Protein AF-A0AAV8WNH2-F1 (afdb_monomer_lite)

Foldseek 3Di:
DPVVPDDPVNVVVVVLVVLCDADDDDDDDDCPPPDDSVQVRQQSNPPVSATPVRDHDDPDD

Organism: NCBI:txid1586634

Sequence (61 aa):
MKLKKITKDDIVTVARRLLSSQPAVAARGDLRKMPSLEYIQAGLIDSEGKMPSGRKLSLFR

Radius of gyration: 14.98 Å; chains: 1; bounding box: 42×22×39 Å

Structure (mmCIF, N/CA/C/O backbone):
data_AF-A0AAV8WNH2-F1
#
_entry.id   AF-A0AAV8WNH2-F1
#
loop_
_atom_site.group_PDB
_atom_site.id
_atom_site.type_symbol
_atom_site.label_atom_id
_atom_site.label_alt_id
_atom_site.label_comp_id
_atom_site.label_asym_id
_atom_site.label_entity_id
_atom_site.label_seq_id
_atom_site.pdbx_PDB_ins_code
_atom_site.Cartn_x
_atom_site.Cartn_y
_atom_site.Cartn_z
_atom_site.occupancy
_atom_site.B_iso_or_equiv
_atom_site.auth_seq_id
_atom_site.auth_comp_id
_atom_site.auth_asym_id
_atom_site.auth_atom_id
_atom_site.pdbx_PDB_model_num
ATOM 1 N N . MET A 1 1 ? -26.580 3.517 12.896 1.00 47.22 1 MET A N 1
ATOM 2 C CA . MET A 1 1 ? -25.631 4.142 11.942 1.00 47.22 1 MET A CA 1
ATOM 3 C C . MET A 1 1 ? -24.196 3.943 12.445 1.00 47.22 1 MET A C 1
ATOM 5 O O . MET A 1 1 ? -23.803 4.606 13.395 1.00 47.22 1 MET A O 1
ATOM 9 N N . LYS A 1 2 ? -23.441 2.987 11.874 1.00 61.41 2 LYS A N 1
ATOM 10 C CA . LYS A 1 2 ? -22.113 2.540 12.370 1.0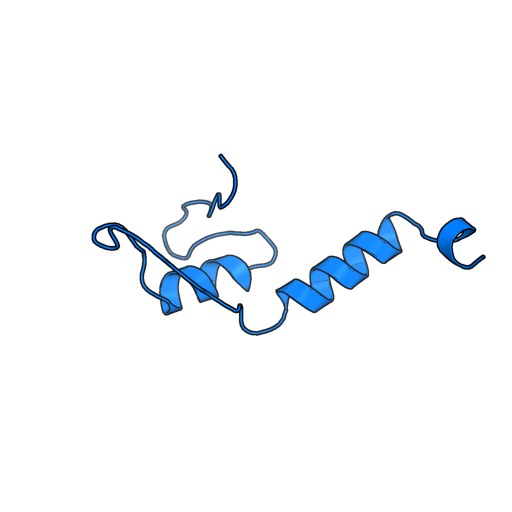0 61.41 2 LYS A CA 1
ATOM 11 C C . LYS A 1 2 ? -20.972 3.558 12.180 1.00 61.41 2 LYS A C 1
ATOM 13 O O . LYS A 1 2 ? -19.960 3.462 12.858 1.00 61.41 2 LYS A O 1
ATOM 18 N N . LEU A 1 3 ? -21.162 4.554 11.315 1.00 66.81 3 LEU A N 1
ATOM 19 C CA . LEU A 1 3 ? -20.145 5.555 10.961 1.00 66.81 3 LEU A CA 1
ATOM 20 C C . LEU A 1 3 ? -19.768 6.497 12.120 1.00 66.81 3 LEU A C 1
ATOM 22 O O . LEU A 1 3 ? -18.667 7.028 12.135 1.00 66.81 3 LEU A O 1
ATOM 26 N N . LYS A 1 4 ? -20.652 6.689 13.111 1.00 76.31 4 LYS A N 1
ATOM 27 C CA . LYS A 1 4 ? -20.449 7.663 14.201 1.00 76.31 4 LYS A CA 1
ATOM 28 C C . LYS A 1 4 ? -19.363 7.275 15.223 1.00 76.31 4 LYS A C 1
ATOM 30 O O . LYS A 1 4 ? -19.094 8.065 16.118 1.00 76.31 4 LYS A O 1
ATOM 35 N N . LYS A 1 5 ? -18.784 6.071 15.135 1.00 86.00 5 LYS A N 1
ATOM 36 C CA . LYS A 1 5 ? -17.795 5.541 16.096 1.00 86.00 5 LYS A CA 1
ATOM 37 C C . LYS A 1 5 ? -16.431 5.214 15.476 1.00 86.00 5 LYS A C 1
ATOM 39 O O . LYS A 1 5 ? -15.608 4.620 16.156 1.00 86.00 5 LYS A O 1
ATOM 44 N N . ILE A 1 6 ? -16.205 5.550 14.205 1.00 90.38 6 ILE A N 1
ATOM 45 C CA . ILE A 1 6 ? -14.921 5.278 13.549 1.00 90.38 6 ILE A CA 1
ATOM 46 C C . ILE A 1 6 ? -13.895 6.291 14.052 1.00 90.38 6 ILE A C 1
ATOM 48 O O . ILE A 1 6 ? -14.102 7.500 13.949 1.00 90.38 6 ILE A O 1
ATOM 52 N N . THR A 1 7 ? -12.793 5.790 14.591 1.00 93.19 7 THR A N 1
ATOM 53 C CA . THR A 1 7 ? -11.655 6.586 15.047 1.00 93.19 7 THR A CA 1
ATOM 54 C C . THR A 1 7 ? -10.570 6.653 13.972 1.00 93.19 7 THR A C 1
ATOM 56 O O . THR A 1 7 ? -10.562 5.891 13.002 1.00 93.19 7 THR A O 1
ATOM 59 N N . LYS A 1 8 ? -9.605 7.560 14.152 1.00 93.00 8 LYS A N 1
ATOM 60 C CA . LYS A 1 8 ? -8.393 7.602 13.322 1.00 93.00 8 LYS A 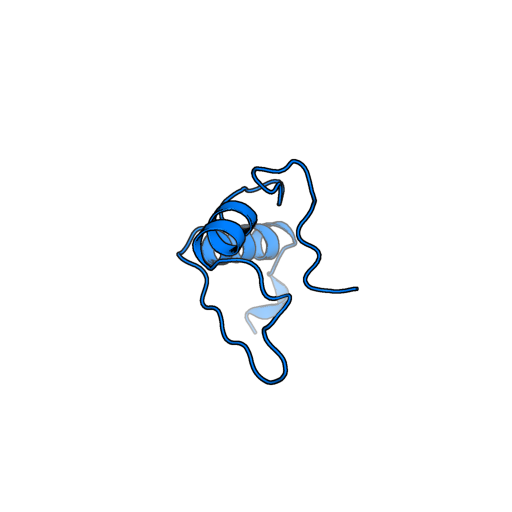CA 1
ATOM 61 C C . LYS A 1 8 ? -7.638 6.266 13.361 1.00 93.00 8 LYS A C 1
ATOM 63 O O . LYS A 1 8 ? -7.147 5.817 12.327 1.00 93.00 8 LYS A O 1
ATOM 68 N N . ASP A 1 9 ? -7.566 5.632 14.527 1.00 92.56 9 ASP A N 1
ATOM 69 C CA . ASP A 1 9 ? -6.831 4.379 14.711 1.00 92.56 9 ASP A CA 1
ATOM 70 C C . ASP A 1 9 ? -7.486 3.210 13.972 1.00 92.56 9 ASP A C 1
ATOM 72 O O . ASP A 1 9 ? -6.781 2.357 13.427 1.00 92.56 9 ASP A O 1
ATOM 76 N N . ASP A 1 10 ? -8.816 3.211 13.852 1.00 92.50 10 ASP A N 1
ATOM 77 C CA . ASP A 1 10 ? -9.537 2.232 13.033 1.00 92.50 10 ASP A CA 1
ATOM 78 C C . ASP A 1 10 ? -9.137 2.345 11.555 1.00 92.50 10 ASP A C 1
ATOM 80 O O . ASP A 1 10 ? -8.854 1.336 10.906 1.00 92.50 10 ASP A O 1
ATOM 84 N N . ILE A 1 11 ? -9.042 3.575 11.031 1.00 91.69 11 ILE A N 1
ATOM 85 C CA . ILE A 1 11 ? -8.625 3.837 9.644 1.00 91.69 11 ILE A CA 1
ATOM 86 C C . ILE A 1 11 ? -7.196 3.338 9.418 1.00 91.69 11 ILE A C 1
ATOM 88 O O . ILE A 1 11 ? -6.938 2.614 8.456 1.00 91.69 11 ILE A O 1
ATOM 92 N N . VAL A 1 12 ? -6.272 3.685 10.319 1.00 90.94 12 VAL A N 1
ATOM 93 C CA . VAL A 1 12 ? -4.868 3.259 10.226 1.00 90.94 12 VAL A CA 1
ATOM 94 C C . VAL A 1 12 ? -4.752 1.736 10.305 1.00 90.94 12 VAL A C 1
ATOM 96 O O . VAL A 1 12 ? -3.993 1.136 9.546 1.00 90.94 12 VAL A O 1
ATOM 99 N N . THR A 1 13 ? -5.527 1.090 11.176 1.00 90.69 13 THR A N 1
ATOM 100 C CA . THR A 1 13 ? -5.520 -0.371 11.339 1.00 90.69 13 THR A CA 1
ATOM 101 C C . THR A 1 13 ? -6.005 -1.081 10.080 1.00 90.69 13 THR A C 1
ATOM 103 O O . THR A 1 13 ? -5.378 -2.042 9.631 1.00 90.69 13 THR A O 1
ATOM 106 N N . VAL A 1 14 ? -7.097 -0.606 9.478 1.00 91.44 14 VAL A N 1
ATOM 107 C CA . VAL A 1 14 ? -7.612 -1.170 8.225 1.00 91.44 14 VAL A CA 1
ATOM 108 C C . VAL A 1 14 ? -6.626 -0.934 7.082 1.00 91.44 14 VAL A C 1
ATOM 110 O O . VAL A 1 14 ? -6.323 -1.873 6.350 1.00 91.44 14 VAL A O 1
ATOM 113 N N . ALA A 1 15 ? -6.062 0.271 6.965 1.00 87.75 15 ALA A N 1
ATOM 114 C CA . ALA A 1 15 ? -5.059 0.578 5.948 1.00 87.75 15 ALA A CA 1
ATOM 115 C C . ALA A 1 15 ? -3.829 -0.339 6.061 1.00 87.75 15 ALA A C 1
ATOM 117 O O . ALA A 1 15 ? -3.397 -0.908 5.062 1.00 87.75 15 ALA A O 1
ATOM 118 N N . ARG A 1 16 ? -3.321 -0.567 7.281 1.00 85.25 16 ARG A N 1
ATOM 119 C CA . ARG A 1 16 ? -2.216 -1.509 7.53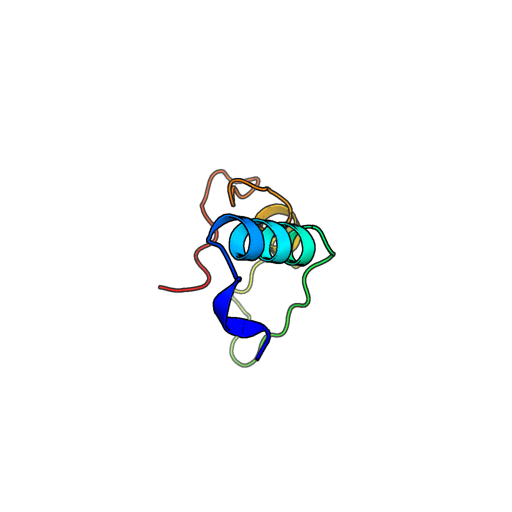0 1.00 85.25 16 ARG A CA 1
ATOM 120 C C . ARG A 1 16 ? -2.548 -2.931 7.077 1.00 85.25 16 ARG A C 1
ATOM 122 O O . ARG A 1 16 ? -1.715 -3.561 6.437 1.00 85.25 16 ARG A O 1
ATOM 129 N N . ARG A 1 17 ? -3.759 -3.425 7.362 1.00 86.94 17 ARG A N 1
ATOM 130 C CA . ARG A 1 17 ? -4.203 -4.765 6.925 1.00 86.94 17 ARG A CA 1
ATOM 131 C C . ARG A 1 17 ? -4.321 -4.887 5.407 1.00 86.94 17 ARG A C 1
ATOM 133 O O . ARG A 1 17 ? -4.014 -5.940 4.858 1.00 86.94 17 ARG A O 1
ATOM 140 N N . LEU A 1 18 ? -4.763 -3.832 4.725 1.00 85.50 18 LEU A N 1
ATOM 141 C CA . LEU A 1 18 ? -4.845 -3.826 3.263 1.00 85.50 18 LEU A CA 1
ATOM 142 C C . LEU A 1 18 ? -3.445 -3.865 2.634 1.00 85.50 18 LEU A C 1
ATOM 144 O O . LEU A 1 18 ? -3.201 -4.655 1.724 1.00 85.50 18 LEU A O 1
ATOM 148 N N . LEU A 1 19 ? -2.517 -3.066 3.168 1.00 80.69 19 LEU A N 1
ATOM 149 C CA . LEU A 1 19 ? -1.143 -2.960 2.667 1.00 80.69 19 LEU A CA 1
ATOM 150 C C . LEU A 1 19 ? -0.256 -4.165 3.023 1.00 80.69 19 LEU A C 1
ATOM 152 O O . LEU A 1 19 ? 0.756 -4.378 2.370 1.00 80.69 19 LEU A O 1
ATOM 156 N N . SER A 1 20 ? -0.633 -4.989 4.008 1.00 80.12 20 SER A N 1
ATOM 157 C CA . SER A 1 20 ? 0.132 -6.194 4.374 1.00 80.12 20 SER A CA 1
ATOM 158 C C . SER A 1 20 ? -0.027 -7.375 3.409 1.00 80.12 20 SER A C 1
ATOM 160 O O . SER A 1 20 ? 0.624 -8.401 3.585 1.00 80.12 20 SER A O 1
ATOM 162 N N . SER A 1 21 ? -0.928 -7.276 2.431 1.00 82.50 21 SER A N 1
ATOM 163 C CA . SER A 1 21 ? -1.183 -8.335 1.448 1.00 82.50 21 SER A CA 1
ATOM 164 C C . SER A 1 21 ? -0.438 -8.083 0.135 1.00 82.50 21 SER A C 1
ATOM 166 O O . SER A 1 21 ? 0.032 -6.974 -0.118 1.00 82.50 21 SER A O 1
ATOM 168 N N . GLN A 1 22 ? -0.322 -9.111 -0.714 1.00 82.44 22 GLN A N 1
ATOM 169 C CA . GLN A 1 22 ? 0.292 -8.948 -2.031 1.00 82.44 22 GLN A CA 1
ATOM 170 C C . GLN A 1 22 ? -0.468 -7.871 -2.835 1.00 82.44 22 GLN A C 1
ATOM 172 O O . GLN A 1 22 ? -1.684 -7.987 -3.004 1.00 82.44 22 GLN A O 1
ATOM 177 N N . PRO A 1 23 ? 0.215 -6.830 -3.343 1.00 83.06 23 PRO A N 1
ATOM 178 C CA . PRO A 1 23 ? -0.451 -5.742 -4.042 1.00 83.06 23 PRO A CA 1
ATOM 179 C C . PRO A 1 23 ? -0.982 -6.191 -5.405 1.00 83.06 23 PRO A C 1
ATOM 181 O O . PRO A 1 23 ? -0.297 -6.874 -6.168 1.00 83.06 23 PRO A O 1
ATOM 184 N N . ALA A 1 24 ? -2.191 -5.739 -5.735 1.00 86.81 24 ALA A N 1
ATOM 185 C CA . ALA A 1 24 ? -2.764 -5.873 -7.067 1.00 86.81 24 ALA A CA 1
ATOM 186 C C . ALA A 1 24 ? -2.270 -4.724 -7.961 1.00 86.81 24 ALA A C 1
ATOM 188 O O . ALA A 1 24 ? -2.495 -3.553 -7.652 1.00 86.81 24 ALA A O 1
ATOM 189 N N . VAL A 1 25 ? -1.604 -5.053 -9.072 1.00 86.44 25 VAL A N 1
ATOM 190 C CA . VAL A 1 25 ? -1.019 -4.071 -9.998 1.00 86.44 25 VAL A CA 1
ATOM 191 C C . VAL A 1 25 ? -1.671 -4.203 -11.370 1.00 86.44 25 VAL A C 1
ATOM 193 O O . VAL A 1 25 ? -1.714 -5.287 -11.943 1.00 86.44 25 VAL A O 1
ATOM 196 N N . ALA A 1 26 ? -2.136 -3.081 -11.914 1.00 88.38 26 ALA A N 1
ATOM 197 C CA . ALA A 1 26 ? -2.609 -2.971 -13.287 1.00 88.38 26 ALA A CA 1
ATOM 198 C C . ALA A 1 26 ? -1.942 -1.764 -13.956 1.00 88.38 26 ALA A C 1
ATOM 200 O O . ALA A 1 26 ? -1.763 -0.722 -13.326 1.00 88.38 26 ALA A O 1
ATOM 201 N N . ALA A 1 27 ? -1.583 -1.897 -15.233 1.00 88.81 27 ALA A N 1
ATOM 202 C CA . ALA A 1 27 ? -0.970 -0.827 -16.010 1.00 88.81 27 ALA A CA 1
ATOM 203 C C . ALA A 1 27 ? -1.546 -0.787 -17.429 1.00 88.81 27 ALA A C 1
ATOM 205 O O . ALA A 1 27 ? -1.875 -1.820 -18.011 1.00 88.81 27 ALA A O 1
ATOM 206 N N . ARG A 1 28 ? -1.679 0.419 -17.987 1.00 91.56 28 ARG A N 1
ATOM 207 C CA . ARG A 1 28 ? -2.220 0.661 -19.330 1.00 91.56 28 ARG A CA 1
ATOM 208 C C . ARG A 1 28 ? -1.474 1.825 -19.984 1.00 91.56 28 ARG A C 1
ATOM 210 O O . ARG A 1 28 ? -1.262 2.842 -19.333 1.00 91.56 28 ARG A O 1
ATOM 217 N N . GLY A 1 29 ? -1.145 1.700 -21.272 1.00 90.94 29 GLY A N 1
ATOM 218 C CA . GLY A 1 29 ? -0.450 2.734 -22.052 1.00 90.94 29 GLY A CA 1
ATOM 219 C C . GLY A 1 29 ? 1.001 2.363 -22.364 1.00 90.94 29 GLY A C 1
ATOM 220 O O . GLY A 1 29 ? 1.301 1.192 -22.578 1.00 90.94 29 GLY A O 1
ATOM 221 N N . ASP A 1 30 ? 1.894 3.355 -22.411 1.00 88.06 30 ASP A N 1
ATOM 222 C CA . ASP A 1 30 ? 3.331 3.135 -22.623 1.00 88.06 30 ASP A CA 1
ATOM 223 C C . ASP A 1 30 ? 4.009 2.647 -21.335 1.00 88.06 30 ASP A C 1
ATOM 225 O O . ASP A 1 30 ? 4.135 3.386 -20.358 1.00 88.06 30 ASP A O 1
ATOM 229 N N . LEU A 1 31 ? 4.461 1.393 -21.351 1.00 87.00 31 LEU A N 1
ATOM 230 C CA . LEU A 1 31 ? 5.017 0.704 -20.186 1.00 87.00 31 LEU A CA 1
ATOM 231 C C . LEU A 1 31 ? 6.551 0.710 -20.136 1.00 87.00 31 LEU A C 1
ATOM 233 O O . LEU A 1 31 ? 7.124 0.115 -19.230 1.00 87.00 31 LEU A O 1
ATOM 237 N N . ARG A 1 32 ? 7.249 1.399 -21.051 1.00 88.44 32 ARG A N 1
ATOM 238 C CA . ARG A 1 32 ? 8.729 1.366 -21.123 1.00 88.44 32 ARG A CA 1
ATOM 239 C C . ARG A 1 32 ? 9.440 1.850 -19.853 1.00 88.44 32 ARG A C 1
ATOM 241 O O . ARG A 1 32 ? 10.599 1.517 -19.641 1.00 88.44 32 ARG A O 1
ATOM 248 N N . LYS A 1 33 ? 8.767 2.656 -19.026 1.00 85.12 33 LYS A N 1
ATOM 249 C CA . LYS A 1 33 ? 9.283 3.165 -17.741 1.00 85.12 33 LYS A CA 1
ATOM 250 C C . LYS A 1 33 ? 8.634 2.499 -16.523 1.00 85.12 33 LYS A C 1
ATOM 252 O O . LYS A 1 33 ? 8.842 2.966 -15.404 1.00 85.12 33 LYS A O 1
ATOM 257 N N . MET A 1 34 ? 7.819 1.464 -16.726 1.00 84.06 34 MET A N 1
ATOM 258 C CA . MET A 1 34 ? 7.179 0.751 -15.627 1.00 84.06 34 MET A CA 1
ATOM 259 C C . MET A 1 34 ? 8.241 -0.057 -14.860 1.00 84.06 34 MET A C 1
ATOM 261 O O . MET A 1 34 ? 8.996 -0.803 -15.484 1.00 84.06 34 MET A O 1
ATOM 265 N N . PRO A 1 35 ? 8.337 0.090 -13.528 1.00 84.50 35 PRO A N 1
ATOM 266 C CA . PRO A 1 35 ? 9.224 -0.745 -12.727 1.00 84.50 35 PRO A CA 1
ATOM 267 C C . PRO A 1 35 ? 8.761 -2.208 -12.724 1.00 84.50 35 PRO A C 1
ATOM 269 O O . PRO A 1 35 ? 7.592 -2.495 -12.988 1.00 84.50 35 PRO A O 1
ATOM 272 N N . SER A 1 36 ? 9.667 -3.132 -12.390 1.00 86.88 36 SER A N 1
ATOM 273 C CA . SER A 1 36 ? 9.310 -4.548 -12.266 1.00 86.88 36 SER A CA 1
ATOM 274 C C . SER A 1 36 ? 8.283 -4.770 -11.150 1.00 86.88 36 SER A C 1
ATOM 276 O O . SER A 1 36 ? 8.182 -3.982 -10.201 1.00 86.88 36 SER A O 1
ATOM 278 N N . LEU A 1 37 ? 7.518 -5.855 -11.258 1.00 84.31 37 LEU A N 1
ATOM 279 C CA . LEU A 1 37 ? 6.489 -6.195 -10.280 1.00 84.31 37 LEU A CA 1
ATOM 280 C C . LEU A 1 37 ? 7.100 -6.444 -8.892 1.00 84.31 37 LEU A C 1
ATOM 282 O O . LEU A 1 37 ? 6.557 -5.974 -7.896 1.00 84.31 37 LEU A O 1
ATOM 286 N N . GLU A 1 38 ? 8.265 -7.088 -8.833 1.00 85.12 38 GLU A N 1
ATOM 287 C CA . GLU A 1 38 ? 9.025 -7.341 -7.603 1.00 85.12 38 GLU A CA 1
ATOM 288 C C . GLU A 1 38 ? 9.455 -6.028 -6.948 1.00 85.12 38 GLU A C 1
ATOM 290 O O . GLU A 1 38 ? 9.363 -5.870 -5.730 1.00 85.12 38 GLU A O 1
ATOM 295 N N . TYR A 1 39 ? 9.880 -5.055 -7.760 1.00 82.12 39 TYR A N 1
ATOM 296 C CA . TYR A 1 39 ? 10.257 -3.737 -7.267 1.00 82.12 39 TYR A CA 1
ATOM 297 C C . TYR A 1 39 ? 9.046 -3.026 -6.648 1.00 82.12 39 TYR A C 1
ATOM 299 O O . TYR A 1 39 ? 9.149 -2.507 -5.540 1.00 82.12 39 TYR A O 1
ATOM 307 N N . ILE A 1 40 ? 7.882 -3.058 -7.309 1.00 82.69 40 ILE A N 1
ATOM 308 C CA . ILE A 1 40 ? 6.627 -2.487 -6.786 1.00 82.69 40 ILE A CA 1
ATOM 309 C C . ILE A 1 40 ? 6.208 -3.178 -5.480 1.00 82.69 40 ILE A C 1
ATOM 311 O O . ILE A 1 40 ? 5.852 -2.504 -4.515 1.00 82.69 40 ILE A O 1
ATOM 315 N N . GLN A 1 41 ? 6.275 -4.510 -5.436 1.00 81.25 41 GLN A N 1
ATOM 316 C CA . GLN A 1 41 ? 5.921 -5.303 -4.259 1.00 81.25 41 GLN A CA 1
ATOM 317 C C . GLN A 1 41 ? 6.796 -4.964 -3.055 1.00 81.25 41 GLN A C 1
ATOM 319 O O . GLN A 1 41 ? 6.264 -4.699 -1.979 1.00 81.25 41 GLN A O 1
ATOM 324 N N . ALA A 1 42 ? 8.116 -4.905 -3.243 1.00 80.31 42 ALA A N 1
ATOM 325 C CA . ALA A 1 42 ? 9.049 -4.565 -2.174 1.00 80.31 42 ALA A CA 1
ATOM 326 C C . ALA A 1 42 ? 8.752 -3.185 -1.561 1.00 80.31 42 ALA A C 1
ATOM 328 O O . ALA A 1 42 ? 8.854 -3.012 -0.353 1.00 80.31 42 ALA A O 1
ATOM 329 N N . GLY A 1 43 ? 8.321 -2.227 -2.384 1.00 78.56 43 GLY A N 1
ATOM 330 C CA . GLY A 1 43 ? 7.932 -0.893 -1.938 1.00 78.56 43 GLY A CA 1
ATOM 331 C C . GLY A 1 43 ? 6.653 -0.790 -1.130 1.00 78.56 43 GLY A C 1
ATOM 332 O O . GLY A 1 43 ? 6.541 0.075 -0.267 1.00 78.56 43 GLY A O 1
ATOM 333 N N . LEU A 1 44 ? 5.665 -1.618 -1.471 1.00 76.62 44 LEU A N 1
ATOM 334 C CA . LEU A 1 44 ? 4.334 -1.571 -0.864 1.00 76.62 44 LEU A CA 1
ATOM 335 C C . LEU A 1 44 ? 4.236 -2.425 0.403 1.00 76.62 44 LEU A C 1
ATOM 337 O O . LEU A 1 44 ? 3.420 -2.118 1.267 1.00 76.62 44 LEU A O 1
ATOM 341 N N . ILE A 1 45 ? 5.065 -3.467 0.514 1.00 75.12 45 ILE A N 1
ATOM 342 C CA . ILE A 1 45 ? 5.158 -4.309 1.714 1.00 75.12 45 ILE A CA 1
ATOM 343 C C . ILE A 1 45 ? 5.922 -3.588 2.836 1.00 75.12 45 ILE A C 1
ATOM 345 O O . ILE A 1 45 ? 5.634 -3.804 4.014 1.00 75.12 45 ILE A O 1
ATOM 349 N N . ASP A 1 46 ? 6.881 -2.724 2.496 1.00 74.12 46 ASP A N 1
ATOM 350 C CA . ASP A 1 46 ? 7.612 -1.926 3.479 1.00 74.12 46 ASP A CA 1
ATOM 351 C C . ASP A 1 46 ? 6.669 -0.905 4.147 1.00 74.12 46 ASP A C 1
ATOM 353 O O . ASP A 1 46 ? 6.111 -0.017 3.500 1.00 74.12 46 ASP A O 1
ATOM 357 N N . SER A 1 47 ? 6.492 -1.014 5.469 1.00 68.75 47 SER A N 1
ATOM 358 C CA . SER A 1 47 ? 5.576 -0.161 6.241 1.00 68.75 47 SER A CA 1
ATOM 359 C C . SER A 1 47 ? 5.963 1.323 6.255 1.00 68.75 47 SER A C 1
ATOM 361 O O . SER A 1 47 ? 5.127 2.164 6.581 1.00 68.75 47 SER A O 1
ATOM 363 N N . GLU A 1 48 ? 7.211 1.645 5.908 1.00 71.06 48 GLU A N 1
ATOM 364 C CA . GLU A 1 48 ? 7.742 3.001 5.761 1.00 71.06 48 GLU A CA 1
ATOM 365 C C . GLU A 1 48 ? 7.698 3.486 4.294 1.00 71.06 48 GLU A C 1
ATOM 367 O O . GLU A 1 48 ? 8.121 4.610 3.994 1.00 71.06 48 GLU A O 1
ATOM 372 N N . GLY A 1 49 ? 7.195 2.657 3.368 1.00 67.06 49 GLY A N 1
ATOM 373 C CA . GLY A 1 49 ? 7.099 2.945 1.934 1.00 67.06 49 GLY A CA 1
ATOM 374 C C . GLY A 1 49 ? 8.461 3.087 1.252 1.00 67.06 49 GLY A C 1
ATOM 375 O O . GLY A 1 49 ? 8.603 3.840 0.277 1.00 67.06 49 GLY A O 1
ATOM 376 N N . LYS A 1 50 ? 9.496 2.446 1.809 1.00 68.56 50 LYS A N 1
ATOM 377 C CA . LYS A 1 50 ? 10.867 2.523 1.298 1.00 68.56 50 LYS A CA 1
ATOM 378 C C . LYS A 1 50 ? 11.083 1.477 0.211 1.00 68.56 50 LYS A C 1
ATOM 380 O O . LYS A 1 50 ? 10.830 0.295 0.400 1.00 68.56 50 LYS A O 1
ATOM 385 N N . MET A 1 51 ? 11.609 1.913 -0.932 1.00 70.81 51 MET A N 1
ATOM 386 C CA . MET A 1 51 ? 12.061 0.984 -1.965 1.00 70.81 51 MET A CA 1
ATOM 387 C C . MET A 1 51 ? 13.439 0.422 -1.606 1.00 70.81 51 MET A C 1
ATOM 389 O O . MET A 1 51 ? 14.253 1.153 -1.034 1.00 70.81 51 MET A O 1
ATOM 393 N N . PRO A 1 52 ? 13.785 -0.792 -2.074 1.00 68.00 5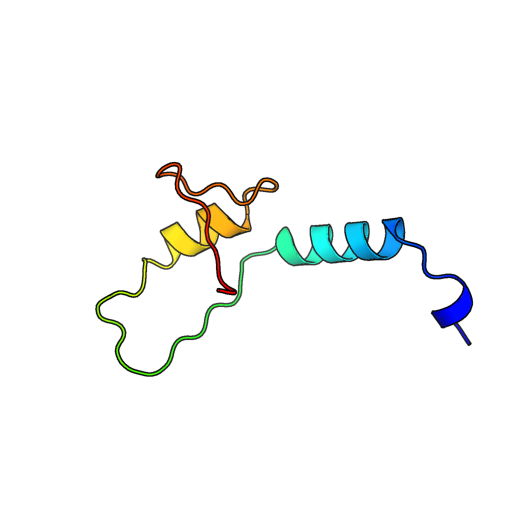2 PRO A N 1
ATOM 394 C CA . PRO A 1 52 ? 15.136 -1.347 -1.937 1.00 68.00 52 PRO A CA 1
ATOM 395 C C . PRO A 1 52 ? 16.248 -0.433 -2.474 1.00 68.00 52 PRO A C 1
ATOM 397 O O . PRO A 1 52 ? 17.382 -0.486 -2.018 1.00 68.00 52 PRO A O 1
ATOM 400 N N . SER A 1 53 ? 15.929 0.449 -3.426 1.00 71.38 53 SER A N 1
ATOM 401 C CA . SER A 1 53 ? 16.876 1.422 -3.980 1.00 71.38 5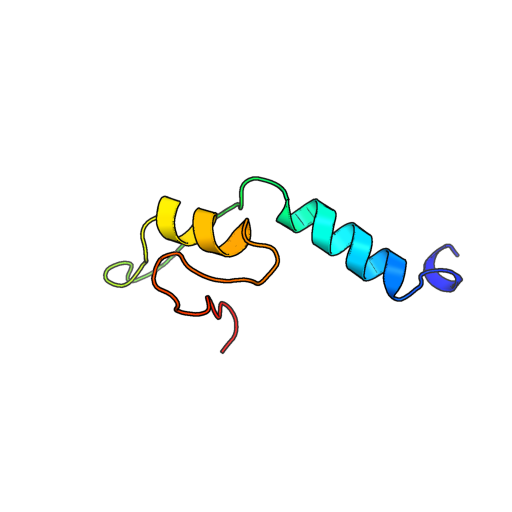3 SER A CA 1
ATOM 402 C C . SER A 1 53 ? 16.989 2.727 -3.171 1.00 71.38 53 SER A C 1
ATOM 404 O O . SER A 1 53 ? 17.516 3.708 -3.691 1.00 71.38 53 SER A O 1
ATOM 406 N N . GLY A 1 54 ? 16.377 2.821 -1.985 1.00 68.38 54 GLY A N 1
ATOM 407 C CA . GLY A 1 54 ? 16.333 4.036 -1.156 1.00 68.38 54 GLY A CA 1
ATOM 408 C C . GLY A 1 54 ? 15.418 5.157 -1.672 1.00 68.38 54 GLY A C 1
ATOM 409 O O . GLY A 1 54 ? 15.287 6.200 -1.033 1.00 68.38 54 GLY A O 1
ATOM 410 N N . ARG A 1 55 ? 14.754 4.963 -2.817 1.00 68.56 55 ARG A N 1
ATOM 411 C CA . ARG A 1 55 ? 13.754 5.902 -3.346 1.00 68.56 55 ARG A CA 1
ATOM 412 C C . ARG A 1 55 ? 12.416 5.684 -2.638 1.00 68.56 55 ARG A C 1
ATOM 414 O O . ARG A 1 55 ? 12.122 4.571 -2.220 1.00 68.56 55 ARG A O 1
ATOM 421 N N . LYS A 1 56 ? 11.586 6.722 -2.534 1.00 66.62 56 LYS A N 1
ATOM 422 C CA . LYS A 1 56 ? 10.177 6.567 -2.136 1.00 66.62 56 LYS A CA 1
ATOM 423 C C . LYS A 1 56 ? 9.317 6.266 -3.359 1.00 66.62 56 LYS A C 1
ATOM 425 O O . LYS A 1 56 ? 9.476 6.914 -4.397 1.00 66.62 56 LYS A O 1
ATOM 430 N N . LEU A 1 57 ? 8.402 5.309 -3.229 1.00 67.50 57 LEU A N 1
ATOM 431 C CA . LEU A 1 57 ? 7.357 5.082 -4.223 1.00 67.50 57 LEU A CA 1
ATOM 432 C C . LEU A 1 57 ? 6.255 6.128 -4.025 1.00 67.50 57 LEU A C 1
ATOM 434 O O . LEU A 1 57 ? 5.503 6.063 -3.059 1.00 67.50 57 LEU A O 1
ATOM 438 N N . SER A 1 58 ? 6.164 7.100 -4.934 1.00 64.12 58 SER A N 1
ATOM 439 C CA 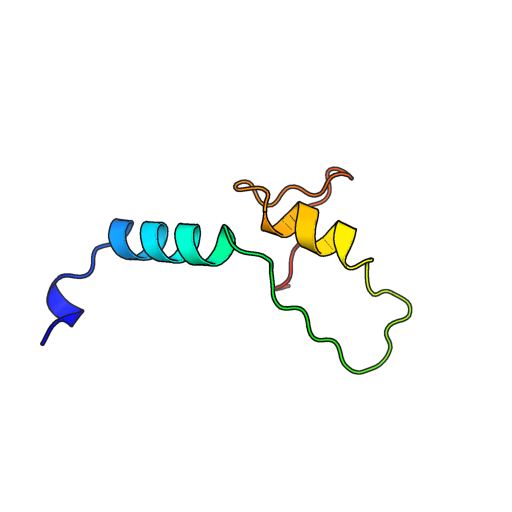. SER A 1 58 ? 5.047 8.051 -4.977 1.00 64.12 58 SER A CA 1
ATOM 440 C C . SER A 1 58 ? 4.107 7.645 -6.106 1.00 64.12 58 SER A C 1
ATOM 442 O O . SER A 1 58 ? 4.405 7.891 -7.273 1.00 64.12 58 SER A O 1
ATOM 444 N N . LEU A 1 59 ? 3.002 6.977 -5.766 1.00 58.97 59 LEU A N 1
ATOM 445 C CA . LEU A 1 59 ? 1.944 6.633 -6.732 1.00 58.97 59 LEU A CA 1
ATOM 446 C C . LEU A 1 59 ? 1.062 7.838 -7.073 1.00 58.97 59 LEU A C 1
ATOM 448 O O . LEU A 1 59 ? 0.484 7.905 -8.154 1.00 58.97 59 LEU A O 1
ATOM 452 N N . PHE A 1 60 ? 0.995 8.795 -6.155 1.00 53.50 60 PHE A N 1
ATOM 453 C CA . PHE A 1 60 ? 0.321 10.069 -6.328 1.00 53.50 60 PHE A CA 1
ATOM 454 C C . PHE A 1 60 ? 1.406 11.139 -6.420 1.00 53.50 60 PHE A C 1
ATOM 456 O O . PHE A 1 60 ? 2.305 11.179 -5.576 1.00 53.50 60 PHE A O 1
ATOM 463 N N . ARG A 1 61 ? 1.384 11.920 -7.495 1.00 48.38 61 ARG A N 1
ATOM 464 C CA . ARG A 1 61 ? 2.211 13.116 -7.651 1.00 48.38 61 ARG A CA 1
ATOM 465 C C . ARG A 1 61 ? 1.433 14.323 -7.154 1.00 48.38 61 ARG A C 1
ATOM 467 O O . ARG A 1 61 ? 0.204 14.326 -7.379 1.00 48.38 61 ARG A O 1
#

Secondary structure (DSSP, 8-state):
-GGGG--HHHHHHHHHHHHTSPPP----S--TTPPPHHHHHHHHHSTT-B-TTS-B--S--

pLDDT: mean 79.3, std 11.3, range [47.22, 93.19]